Protein AF-A0A945HL38-F1 (afdb_monomer_lite)

Structure (mmCIF, N/CA/C/O backbone):
data_AF-A0A945HL38-F1
#
_entry.id   AF-A0A945HL38-F1
#
loop_
_atom_site.group_PDB
_atom_site.id
_atom_site.type_symbol
_atom_site.label_atom_id
_atom_site.label_alt_id
_atom_site.label_comp_id
_atom_site.label_asym_id
_atom_site.label_entity_id
_atom_site.label_seq_id
_atom_site.pdbx_PDB_ins_code
_atom_site.Cartn_x
_atom_site.Cartn_y
_atom_site.Cartn_z
_atom_site.occupancy
_atom_site.B_iso_or_equiv
_atom_site.auth_seq_id
_atom_site.auth_comp_id
_atom_site.auth_asym_id
_atom_site.auth_atom_id
_atom_site.pdbx_PDB_model_num
ATOM 1 N N . PHE A 1 1 ? -6.657 -10.736 -9.317 1.00 56.88 1 PHE A N 1
ATOM 2 C CA . PHE A 1 1 ? -6.762 -11.788 -10.351 1.00 56.88 1 PHE A CA 1
ATOM 3 C C . PHE A 1 1 ? -6.982 -11.184 -11.732 1.00 56.88 1 PHE A C 1
ATOM 5 O O . PHE A 1 1 ? -6.111 -11.350 -12.571 1.00 56.88 1 PHE A O 1
ATOM 12 N N . SER A 1 2 ? -8.044 -10.396 -11.950 1.00 66.25 2 SER A N 1
ATOM 13 C CA . SER A 1 2 ? -8.332 -9.784 -13.260 1.00 66.25 2 SER A CA 1
ATOM 14 C C . SER A 1 2 ? -7.156 -8.988 -13.849 1.00 66.25 2 SER A C 1
ATOM 16 O O . SER A 1 2 ? -6.806 -9.201 -14.999 1.00 66.25 2 SER A O 1
ATOM 18 N N . LEU A 1 3 ? -6.466 -8.165 -13.050 1.00 63.69 3 LEU A N 1
ATOM 19 C CA . LEU A 1 3 ? -5.287 -7.395 -13.492 1.00 63.69 3 LEU A CA 1
ATOM 20 C C . LEU A 1 3 ? -4.030 -8.240 -13.753 1.00 63.69 3 LEU A C 1
ATOM 22 O O . LEU A 1 3 ? -3.179 -7.848 -14.536 1.00 63.69 3 LEU A O 1
ATOM 26 N N . SER A 1 4 ? -3.891 -9.397 -13.106 1.00 63.00 4 SER A N 1
ATOM 27 C CA . SER A 1 4 ? -2.731 -10.274 -13.324 1.00 63.00 4 SER A CA 1
ATOM 28 C C . SER A 1 4 ? -2.881 -11.060 -14.633 1.00 63.00 4 SER A C 1
ATOM 30 O O . SER A 1 4 ? -1.897 -11.285 -15.322 1.00 63.00 4 SER A O 1
ATOM 32 N N . VAL A 1 5 ? -4.122 -11.395 -15.013 1.00 67.25 5 VAL A N 1
ATOM 33 C CA . VAL A 1 5 ? -4.431 -12.161 -16.232 1.00 67.25 5 VAL A CA 1
ATOM 34 C C . VAL A 1 5 ? -4.632 -11.258 -17.454 1.00 67.25 5 VAL A C 1
ATOM 36 O O . VAL A 1 5 ? -4.081 -11.532 -18.510 1.00 67.25 5 VAL A O 1
ATOM 39 N N . PHE A 1 6 ? -5.393 -10.167 -17.326 1.00 74.81 6 PHE A N 1
ATOM 40 C CA . PHE A 1 6 ? -5.694 -9.267 -18.451 1.00 74.81 6 PHE A CA 1
ATOM 41 C C . PHE A 1 6 ? -4.733 -8.082 -18.567 1.00 74.81 6 PHE A C 1
ATOM 43 O O . PHE A 1 6 ? -4.737 -7.381 -19.575 1.00 74.81 6 PHE A O 1
ATOM 50 N N . GLY A 1 7 ? -3.923 -7.834 -17.538 1.00 72.31 7 GLY A N 1
ATOM 51 C CA . GLY A 1 7 ? -3.062 -6.659 -17.479 1.00 72.31 7 GLY A CA 1
ATOM 52 C C . GLY A 1 7 ? -1.936 -6.667 -18.503 1.00 72.31 7 GLY A C 1
ATOM 53 O O . GLY A 1 7 ? -1.720 -5.655 -19.156 1.00 72.31 7 GLY A O 1
ATOM 54 N N . LEU A 1 8 ? -1.275 -7.814 -18.688 1.00 74.25 8 LEU A N 1
ATOM 55 C CA . LEU A 1 8 ? -0.216 -7.973 -19.692 1.00 74.25 8 LEU A CA 1
ATOM 56 C C . LEU A 1 8 ? -0.769 -7.832 -21.116 1.00 74.25 8 LEU A C 1
ATOM 58 O O . LEU A 1 8 ? -0.192 -7.119 -21.924 1.00 74.25 8 LEU A O 1
ATOM 62 N N . TRP A 1 9 ? -1.941 -8.413 -21.388 1.00 75.50 9 TRP A N 1
ATOM 63 C CA . TRP A 1 9 ? -2.629 -8.255 -22.673 1.00 75.50 9 TRP A CA 1
ATOM 64 C C . TRP A 1 9 ? -2.984 -6.788 -22.968 1.00 75.50 9 TRP A C 1
ATOM 66 O O . TRP A 1 9 ? -2.739 -6.288 -24.063 1.00 75.50 9 TRP A O 1
ATOM 76 N N . PHE A 1 10 ? -3.517 -6.065 -21.977 1.00 77.75 10 PHE A N 1
ATOM 77 C CA . PHE A 1 10 ? -3.795 -4.635 -22.125 1.00 77.75 10 PHE A CA 1
ATOM 78 C C . PHE A 1 10 ? -2.507 -3.820 -22.312 1.00 77.75 10 PHE A C 1
ATOM 80 O O . PHE A 1 10 ? -2.484 -2.885 -23.108 1.00 77.75 10 PHE A O 1
ATOM 87 N N . TYR A 1 11 ? -1.430 -4.187 -21.614 1.00 73.12 11 TYR A N 1
ATOM 88 C CA . TYR A 1 11 ? -0.121 -3.555 -21.748 1.00 73.12 11 TYR A CA 1
ATOM 89 C C . TYR A 1 11 ? 0.468 -3.729 -23.155 1.00 73.12 11 TYR A C 1
ATOM 91 O O . TYR A 1 11 ? 0.970 -2.762 -23.723 1.00 73.12 11 TYR A O 1
ATOM 99 N N . GLU A 1 12 ? 0.365 -4.911 -23.763 1.00 75.62 12 GLU A N 1
ATOM 100 C CA . GLU A 1 12 ? 0.824 -5.139 -25.142 1.00 75.62 12 GLU A CA 1
ATOM 101 C C . GLU A 1 12 ? 0.085 -4.239 -26.139 1.00 75.62 12 GLU A C 1
ATOM 103 O O . GLU A 1 12 ? 0.714 -3.595 -26.976 1.00 75.62 12 GLU A O 1
ATOM 108 N N . ILE A 1 13 ? -1.236 -4.115 -25.992 1.00 80.06 13 ILE A N 1
ATOM 109 C CA . ILE A 1 13 ? -2.073 -3.258 -26.847 1.00 80.06 13 ILE A CA 1
ATOM 110 C C . ILE A 1 13 ? -1.765 -1.776 -26.643 1.00 80.06 13 ILE A C 1
ATOM 112 O O . ILE A 1 13 ? -1.755 -1.001 -27.596 1.00 80.06 13 ILE A O 1
ATOM 116 N N . TRP A 1 14 ? -1.539 -1.368 -25.398 1.00 73.94 14 TRP A N 1
ATOM 117 C CA . TRP A 1 14 ? -1.336 0.033 -25.054 1.00 73.94 14 TRP A CA 1
ATOM 118 C C . TRP A 1 14 ? 0.080 0.525 -25.379 1.00 73.94 14 TRP A C 1
ATOM 120 O O . TRP A 1 14 ? 0.256 1.671 -25.786 1.00 73.94 14 TRP A O 1
ATOM 130 N N . THR A 1 15 ? 1.085 -0.340 -25.233 1.00 73.62 15 THR A N 1
ATOM 131 C CA . THR A 1 15 ? 2.506 0.045 -25.306 1.00 73.62 15 THR A CA 1
ATOM 132 C C . THR A 1 15 ? 3.250 -0.542 -26.501 1.00 73.62 15 THR A C 1
ATOM 134 O O . THR A 1 15 ? 4.446 -0.285 -26.634 1.00 73.62 15 THR A O 1
ATOM 137 N N . ASN A 1 16 ? 2.585 -1.328 -27.362 1.00 71.81 16 ASN A N 1
ATOM 138 C CA . ASN A 1 16 ? 3.211 -2.067 -28.472 1.00 71.81 16 ASN A CA 1
ATOM 139 C C . ASN A 1 16 ? 4.480 -2.828 -28.041 1.00 71.81 16 ASN A C 1
ATOM 141 O O . ASN A 1 16 ? 5.454 -2.903 -28.787 1.00 71.81 16 ASN A O 1
ATOM 145 N N . SER A 1 17 ? 4.500 -3.333 -26.803 1.00 67.50 17 SER A N 1
ATOM 146 C CA . SER A 1 17 ? 5.644 -4.046 -26.217 1.00 67.50 17 SER A CA 1
ATOM 147 C C . SER A 1 17 ? 6.979 -3.286 -26.272 1.00 67.50 17 SER A C 1
ATOM 149 O O . SER A 1 17 ? 8.041 -3.900 -26.316 1.00 67.50 17 SER A O 1
ATOM 151 N N . ALA A 1 18 ? 6.952 -1.947 -26.235 1.00 66.19 18 ALA A N 1
ATOM 152 C CA . ALA A 1 18 ? 8.161 -1.121 -26.295 1.00 66.19 18 ALA A CA 1
ATOM 153 C C . ALA A 1 18 ? 9.135 -1.350 -25.118 1.00 66.19 18 ALA A C 1
ATOM 155 O O . ALA A 1 18 ? 10.313 -1.011 -25.219 1.00 66.19 18 ALA A O 1
ATOM 156 N N . ILE A 1 19 ? 8.657 -1.911 -24.002 1.00 65.88 19 ILE A N 1
ATOM 157 C CA . ILE A 1 19 ? 9.467 -2.314 -22.849 1.00 65.88 19 ILE A CA 1
ATOM 158 C C . ILE A 1 19 ? 9.041 -3.733 -22.463 1.00 65.88 19 ILE A C 1
ATOM 160 O O . ILE A 1 19 ? 7.876 -3.970 -22.143 1.00 65.88 19 ILE A O 1
ATOM 164 N N . GLU A 1 20 ? 9.978 -4.681 -22.467 1.00 67.88 20 GLU A N 1
ATOM 165 C CA . GLU A 1 20 ? 9.738 -6.025 -21.935 1.00 67.88 20 GLU A CA 1
ATOM 166 C C . GLU A 1 20 ? 9.604 -5.942 -20.411 1.00 67.88 20 GLU A C 1
ATOM 168 O O . GLU A 1 20 ? 10.592 -5.939 -19.676 1.00 67.88 20 GLU A O 1
ATOM 173 N N . VAL A 1 21 ? 8.370 -5.815 -19.917 1.00 69.56 21 VAL A N 1
ATOM 174 C CA . VAL A 1 21 ? 8.097 -5.772 -18.478 1.00 69.56 21 VAL A CA 1
ATOM 175 C C . VAL A 1 21 ? 8.134 -7.199 -17.930 1.00 69.56 21 VAL A C 1
ATOM 177 O O . VAL A 1 21 ? 7.276 -8.013 -18.284 1.00 69.56 21 VAL A O 1
ATOM 180 N N . PRO A 1 22 ? 9.072 -7.530 -17.024 1.00 78.06 22 PRO A N 1
ATOM 181 C CA . PRO A 1 22 ? 9.116 -8.855 -16.430 1.00 78.06 22 PRO A CA 1
ATOM 182 C C . PRO A 1 22 ? 7.828 -9.129 -15.647 1.00 78.06 22 PRO A C 1
ATOM 184 O O . PRO A 1 22 ? 7.386 -8.303 -14.845 1.00 78.06 22 PRO A O 1
ATOM 187 N N . ALA A 1 23 ? 7.259 -10.328 -15.792 1.00 78.56 23 ALA A N 1
ATOM 188 C CA . ALA A 1 23 ? 6.047 -10.723 -15.063 1.00 78.56 23 ALA A CA 1
ATOM 189 C C . ALA A 1 23 ? 6.195 -10.598 -13.528 1.00 78.56 23 ALA A C 1
ATOM 191 O O . ALA A 1 23 ? 5.219 -10.364 -12.813 1.00 78.56 23 ALA A O 1
ATOM 192 N N . ILE A 1 24 ? 7.426 -10.709 -13.015 1.00 82.50 24 ILE A N 1
ATOM 193 C CA . ILE A 1 24 ? 7.755 -10.495 -11.601 1.00 82.50 24 ILE A CA 1
ATOM 194 C C . ILE A 1 24 ? 7.458 -9.049 -11.177 1.00 82.50 24 ILE A C 1
ATOM 196 O O . ILE A 1 24 ? 6.743 -8.841 -10.197 1.00 82.50 24 ILE A O 1
ATOM 200 N N . MET A 1 25 ? 7.946 -8.059 -11.928 1.00 84.00 25 MET A N 1
ATOM 201 C CA . MET A 1 25 ? 7.691 -6.636 -11.679 1.00 84.00 25 MET A CA 1
ATOM 202 C C . MET A 1 25 ? 6.193 -6.318 -11.711 1.00 84.00 25 MET A C 1
ATOM 204 O O . MET A 1 25 ? 5.694 -5.613 -10.835 1.00 84.00 25 MET A O 1
ATOM 208 N N . TRP A 1 26 ? 5.457 -6.903 -12.660 1.00 82.81 26 TRP A N 1
ATOM 209 C CA . TRP A 1 26 ? 4.005 -6.739 -12.759 1.00 82.81 26 TRP A CA 1
ATOM 210 C C . TRP A 1 26 ? 3.274 -7.198 -11.490 1.00 82.81 26 TRP A C 1
ATOM 212 O O . TRP A 1 26 ? 2.447 -6.475 -10.930 1.00 82.81 26 TRP A O 1
ATOM 222 N N . ASN A 1 27 ? 3.614 -8.386 -10.985 1.00 84.06 27 ASN A N 1
ATOM 223 C CA . ASN A 1 27 ? 3.003 -8.918 -9.769 1.00 84.06 27 ASN A CA 1
ATOM 224 C C . ASN A 1 27 ? 3.361 -8.088 -8.529 1.00 84.06 27 ASN A C 1
ATOM 226 O O . ASN A 1 27 ? 2.501 -7.872 -7.675 1.00 84.06 27 ASN A O 1
ATOM 230 N N . ILE A 1 28 ? 4.594 -7.579 -8.450 1.00 87.50 28 ILE A N 1
ATOM 231 C CA . ILE A 1 28 ? 5.027 -6.676 -7.374 1.00 87.50 28 ILE A CA 1
ATOM 232 C C . ILE A 1 28 ? 4.166 -5.410 -7.363 1.00 87.50 28 ILE A C 1
ATOM 234 O O . ILE A 1 28 ? 3.659 -5.038 -6.307 1.00 87.50 28 ILE A O 1
ATOM 238 N N . PHE A 1 29 ? 3.912 -4.792 -8.518 1.00 85.69 29 PHE A N 1
ATOM 239 C CA . PHE A 1 29 ? 3.040 -3.616 -8.578 1.00 85.69 29 PHE A CA 1
ATOM 240 C C . PHE A 1 29 ? 1.601 -3.917 -8.181 1.00 85.69 29 PHE A C 1
ATOM 242 O O . PHE A 1 29 ? 1.004 -3.145 -7.434 1.00 85.69 29 PHE A O 1
ATOM 249 N N . ILE A 1 30 ? 1.046 -5.055 -8.606 1.00 87.31 30 ILE A N 1
ATOM 250 C CA . ILE A 1 30 ? -0.299 -5.459 -8.171 1.00 87.31 30 ILE A CA 1
ATOM 251 C C . ILE A 1 30 ? -0.373 -5.561 -6.643 1.00 87.31 30 ILE A C 1
ATOM 253 O O . ILE A 1 30 ? -1.357 -5.127 -6.045 1.00 87.31 30 ILE A O 1
ATOM 257 N N . VAL A 1 31 ? 0.655 -6.118 -6.002 1.00 88.19 31 VAL A N 1
ATOM 258 C CA . VAL A 1 31 ? 0.709 -6.207 -4.538 1.00 88.19 31 VAL A CA 1
ATOM 259 C C . VAL A 1 31 ? 0.895 -4.824 -3.905 1.00 88.19 31 VAL A C 1
ATOM 261 O O . VAL A 1 31 ? 0.223 -4.519 -2.922 1.00 88.19 31 VAL A O 1
ATOM 264 N N . SER A 1 32 ? 1.740 -3.965 -4.478 1.00 89.00 32 SER A N 1
ATOM 265 C CA . SER A 1 32 ? 1.932 -2.577 -4.027 1.00 89.00 32 SER A CA 1
ATOM 266 C C . SER A 1 32 ? 0.615 -1.794 -4.035 1.00 89.00 32 SER A C 1
ATOM 268 O O . SER A 1 32 ? 0.314 -1.127 -3.050 1.00 89.00 32 SER A O 1
ATOM 270 N N . ILE A 1 33 ? -0.252 -1.979 -5.039 1.00 89.88 33 ILE A N 1
ATOM 271 C CA . ILE A 1 33 ? -1.587 -1.349 -5.082 1.00 89.88 33 ILE A CA 1
ATOM 272 C C . ILE A 1 33 ? -2.438 -1.710 -3.850 1.00 89.88 33 ILE A C 1
ATOM 274 O O . ILE A 1 33 ? -3.163 -0.858 -3.331 1.00 89.88 33 ILE A O 1
ATOM 278 N N . LEU A 1 34 ? -2.345 -2.946 -3.344 1.00 88.94 34 LEU A N 1
ATOM 279 C CA . LEU A 1 34 ? -3.076 -3.360 -2.139 1.00 88.94 34 LEU A CA 1
ATOM 280 C C . LEU A 1 34 ? -2.594 -2.590 -0.905 1.00 88.94 34 LEU A C 1
ATOM 282 O O . LEU A 1 34 ? -3.409 -2.053 -0.154 1.00 88.94 34 LEU A O 1
ATOM 286 N N . PHE A 1 35 ? -1.277 -2.512 -0.710 1.00 89.44 35 PHE A N 1
ATOM 287 C CA . PHE A 1 35 ? -0.677 -1.762 0.396 1.00 89.44 35 PHE A CA 1
ATOM 288 C C . PHE A 1 35 ? -0.896 -0.256 0.264 1.00 89.44 35 PHE A C 1
ATOM 290 O O . PHE A 1 35 ? -1.147 0.414 1.266 1.00 89.44 35 PHE A O 1
ATOM 297 N N . ASN A 1 3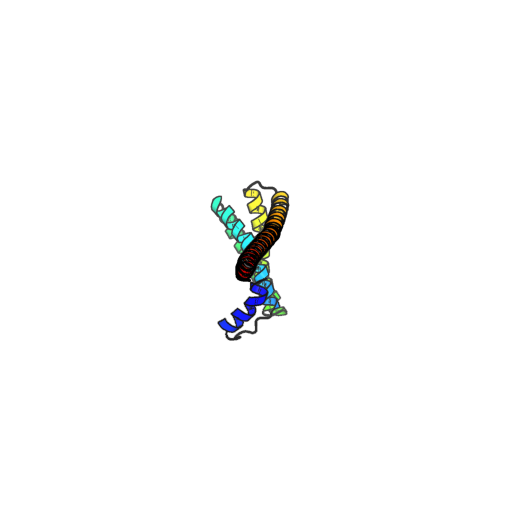6 ? -0.901 0.256 -0.965 1.00 90.94 36 ASN A N 1
ATOM 298 C CA . ASN A 1 36 ? -1.236 1.639 -1.258 1.00 90.94 36 ASN A CA 1
ATOM 299 C C . ASN A 1 36 ? -2.645 1.978 -0.763 1.00 90.94 36 ASN A C 1
ATOM 301 O O . ASN A 1 36 ? -2.834 2.906 0.020 1.00 90.94 36 ASN A O 1
ATOM 305 N N . SER A 1 37 ? -3.633 1.142 -1.093 1.00 90.44 37 SER A N 1
ATOM 306 C CA . SER A 1 37 ? -4.999 1.321 -0.590 1.00 90.44 37 SER A CA 1
ATOM 307 C C . SER A 1 37 ? -5.083 1.313 0.944 1.00 90.44 37 SER A C 1
ATOM 309 O O . SER A 1 37 ? -5.905 2.041 1.504 1.00 90.44 37 SER A O 1
ATOM 311 N N . LEU A 1 38 ? -4.266 0.504 1.628 1.00 87.88 38 LEU A N 1
ATOM 312 C CA . LEU A 1 38 ? -4.241 0.410 3.093 1.00 87.88 38 LEU A CA 1
ATOM 313 C C . LEU A 1 38 ? -3.726 1.700 3.747 1.00 87.88 38 LEU A C 1
ATOM 315 O O . LEU A 1 38 ? -4.360 2.227 4.671 1.00 87.88 38 LEU A O 1
ATOM 319 N N . TRP A 1 39 ? -2.588 2.225 3.285 1.00 88.12 39 TRP A N 1
ATOM 320 C CA . TRP A 1 39 ? -2.032 3.445 3.873 1.00 88.12 39 TRP A CA 1
ATOM 321 C C . TRP A 1 39 ? -2.814 4.690 3.450 1.00 88.12 39 TRP A C 1
ATOM 323 O O . TRP A 1 39 ? -3.024 5.575 4.278 1.00 88.12 39 TRP A O 1
ATOM 333 N N . TRP A 1 40 ? -3.347 4.728 2.227 1.00 87.69 40 TRP A N 1
ATOM 334 C CA . TRP A 1 40 ? -4.164 5.844 1.745 1.00 87.69 40 TRP A CA 1
ATOM 335 C C . TRP A 1 40 ? -5.490 5.973 2.509 1.00 87.69 40 TRP A C 1
ATOM 337 O O . TRP A 1 40 ? -5.898 7.074 2.880 1.00 87.69 40 TRP A O 1
ATOM 347 N N . ALA A 1 41 ? -6.133 4.848 2.848 1.00 87.62 41 ALA A N 1
ATOM 348 C CA . ALA A 1 41 ? -7.301 4.846 3.733 1.00 87.62 41 ALA A CA 1
ATOM 349 C C . ALA A 1 41 ? -6.972 5.423 5.118 1.00 87.62 41 ALA A C 1
ATOM 351 O O . ALA A 1 41 ? -7.779 6.139 5.710 1.00 87.62 41 ALA A O 1
ATOM 352 N N . SER A 1 42 ? -5.765 5.154 5.621 1.00 86.06 42 SER A N 1
ATOM 353 C CA . SER A 1 42 ? -5.300 5.730 6.881 1.00 86.06 42 SER A CA 1
ATOM 354 C C . SER A 1 42 ? -5.149 7.248 6.766 1.00 86.06 42 SER A C 1
ATOM 356 O O . SER A 1 42 ? -5.595 7.952 7.666 1.00 86.06 42 SER A O 1
ATOM 358 N N . THR A 1 43 ? -4.611 7.770 5.656 1.00 85.38 43 THR A N 1
ATOM 359 C CA . THR A 1 43 ? -4.479 9.219 5.400 1.00 85.38 43 THR A CA 1
ATOM 360 C C . THR A 1 43 ? -5.805 9.960 5.551 1.00 85.38 43 THR A C 1
ATOM 362 O O . THR A 1 43 ? -5.845 10.991 6.218 1.00 85.38 43 THR A O 1
ATOM 365 N N . MET A 1 44 ? -6.904 9.401 5.040 1.00 85.62 44 MET A N 1
ATOM 366 C CA . MET A 1 44 ? -8.240 9.992 5.202 1.00 85.62 44 MET A CA 1
ATOM 367 C C . MET A 1 44 ? -8.654 10.139 6.673 1.00 85.62 44 MET A C 1
ATOM 369 O O . MET A 1 44 ? -9.257 11.142 7.051 1.00 85.62 44 MET A O 1
ATOM 373 N N . VAL A 1 45 ? -8.268 9.189 7.531 1.00 84.69 45 VAL A N 1
ATOM 374 C CA . VAL A 1 45 ? -8.505 9.261 8.984 1.00 84.69 45 VAL A CA 1
ATOM 375 C C . VAL A 1 45 ? -7.684 10.383 9.630 1.00 84.69 45 VAL A C 1
ATOM 377 O O . VAL A 1 45 ? -8.188 11.077 10.510 1.00 84.69 45 VAL A O 1
ATOM 380 N N . TYR A 1 46 ? -6.437 10.595 9.200 1.00 81.56 46 TYR A N 1
ATOM 381 C CA . TYR A 1 46 ? -5.605 11.698 9.706 1.00 81.56 46 TYR A CA 1
ATOM 382 C C . TYR A 1 46 ? -6.125 13.066 9.286 1.00 81.56 46 TYR A C 1
ATOM 384 O O . TYR A 1 46 ? -6.128 13.987 10.104 1.00 81.56 46 TYR A O 1
ATOM 392 N N . SER A 1 47 ? -6.566 13.187 8.033 1.00 81.94 47 SER A N 1
ATOM 393 C CA . SER A 1 47 ? -7.178 14.407 7.507 1.00 81.94 47 SER A CA 1
ATOM 394 C C . SER A 1 47 ? -8.469 14.748 8.248 1.00 81.94 47 SER A C 1
ATOM 396 O O . SER A 1 47 ? -8.684 15.907 8.571 1.00 81.94 47 SER A O 1
ATOM 398 N N . ALA A 1 48 ? -9.286 13.750 8.602 1.00 83.44 48 ALA A N 1
ATOM 399 C CA . ALA A 1 48 ? -10.509 13.963 9.379 1.00 83.44 48 ALA A CA 1
ATOM 400 C C . ALA A 1 48 ? -10.263 14.427 10.830 1.00 83.44 48 ALA A C 1
ATOM 402 O O . ALA A 1 48 ? -11.178 14.933 11.473 1.00 83.44 48 ALA A O 1
ATOM 403 N N . LEU A 1 49 ? -9.053 14.230 11.364 1.00 80.62 49 LEU A N 1
ATOM 404 C CA . LEU A 1 49 ? -8.689 14.551 12.750 1.00 80.62 49 LEU A CA 1
ATOM 405 C C . LEU A 1 49 ? -7.709 15.734 12.854 1.00 80.62 49 LEU A C 1
ATOM 407 O O . LEU A 1 49 ? -7.097 15.913 13.908 1.00 80.62 49 LEU A O 1
ATOM 411 N N . ASP A 1 50 ? -7.542 16.509 11.773 1.00 75.44 50 ASP A N 1
ATOM 412 C CA . ASP A 1 50 ? -6.691 17.710 11.680 1.00 75.44 50 ASP A CA 1
ATOM 413 C C . ASP A 1 50 ? -5.231 17.506 12.135 1.00 75.44 50 ASP A C 1
ATOM 415 O O . ASP A 1 50 ? -4.566 18.408 12.649 1.00 75.44 50 ASP A O 1
ATOM 419 N N . LYS A 1 51 ? -4.674 16.303 11.926 1.00 74.00 51 LYS A N 1
ATOM 420 C CA . LYS A 1 51 ? -3.262 15.993 12.241 1.00 74.00 51 LYS A CA 1
ATOM 421 C C . LYS A 1 51 ? -2.461 15.527 11.018 1.00 74.00 51 LYS A C 1
ATOM 423 O O . LYS A 1 51 ? -1.922 14.417 11.035 1.00 74.00 51 LYS A O 1
ATOM 428 N N . PRO A 1 52 ? -2.299 16.368 9.977 1.00 76.88 52 PRO A N 1
ATOM 429 C CA . PRO A 1 52 ? -1.556 16.001 8.767 1.00 76.88 52 PRO A CA 1
ATOM 430 C C . PRO A 1 52 ? -0.035 15.895 8.984 1.00 76.88 52 PRO A C 1
ATOM 432 O O . PRO A 1 52 ? 0.660 15.256 8.198 1.00 76.88 52 PRO A O 1
ATOM 435 N N . TYR A 1 53 ? 0.507 16.479 10.058 1.00 80.69 53 TYR A N 1
ATOM 436 C CA . TYR A 1 53 ? 1.955 16.514 10.310 1.00 80.69 53 TYR A CA 1
ATOM 437 C C . TYR A 1 53 ? 2.595 15.128 10.448 1.00 80.69 53 TYR A C 1
ATOM 439 O O . TYR A 1 53 ? 3.688 14.894 9.932 1.00 80.69 53 TYR A O 1
ATOM 447 N N . PHE A 1 54 ? 1.917 14.191 11.118 1.00 80.69 54 PHE A N 1
ATOM 448 C CA . PHE A 1 54 ? 2.434 12.830 11.284 1.00 80.69 54 PHE A CA 1
ATOM 449 C C . PHE A 1 54 ? 2.503 12.090 9.940 1.00 80.69 54 PHE A C 1
ATOM 451 O O . PHE A 1 54 ? 3.463 11.364 9.671 1.00 80.69 54 PHE A O 1
ATOM 458 N N . PHE A 1 55 ? 1.523 12.345 9.068 1.00 82.94 55 PHE A N 1
ATOM 459 C CA . PHE A 1 55 ? 1.502 11.843 7.701 1.00 82.94 55 PHE A CA 1
ATOM 460 C C . PHE A 1 55 ? 2.702 12.333 6.895 1.00 82.94 55 PHE A C 1
ATOM 462 O O . PHE A 1 55 ? 3.498 11.511 6.437 1.00 82.94 55 PHE A O 1
ATOM 469 N N . ALA A 1 56 ? 2.901 13.649 6.826 1.00 86.75 56 ALA A N 1
ATOM 470 C CA . ALA A 1 56 ? 4.014 14.237 6.086 1.00 86.75 56 ALA A CA 1
ATOM 471 C C . ALA A 1 56 ? 5.379 13.717 6.573 1.00 86.75 56 ALA A C 1
ATOM 473 O O . ALA A 1 56 ? 6.206 13.300 5.764 1.00 86.75 56 ALA A O 1
ATOM 474 N N . MET A 1 57 ? 5.594 13.662 7.893 1.00 87.81 57 MET A N 1
ATOM 475 C CA . MET A 1 57 ? 6.868 13.216 8.467 1.00 87.81 57 MET A CA 1
ATOM 476 C C . MET A 1 57 ? 7.188 11.756 8.118 1.00 87.81 57 MET A C 1
ATOM 478 O O . MET A 1 57 ? 8.296 11.436 7.691 1.00 87.81 57 MET A O 1
ATOM 482 N N . SER A 1 58 ? 6.215 10.857 8.273 1.00 88.00 58 SER A N 1
ATOM 483 C CA . SER A 1 58 ? 6.415 9.447 7.922 1.00 88.00 58 SER A CA 1
ATOM 484 C C . SER A 1 58 ? 6.592 9.222 6.417 1.00 88.00 58 SER A C 1
ATOM 486 O O . SER A 1 58 ? 7.359 8.342 6.037 1.00 88.00 58 SER A O 1
ATOM 488 N N . GLY A 1 59 ? 5.939 10.029 5.569 1.00 89.19 59 GLY A N 1
ATOM 489 C CA . GLY A 1 59 ? 6.096 9.971 4.119 1.00 89.19 59 GLY A CA 1
ATOM 490 C C . GLY A 1 59 ? 7.515 10.344 3.707 1.00 89.19 59 GLY A C 1
ATOM 491 O O . GLY A 1 59 ? 8.129 9.632 2.918 1.00 89.19 59 GLY A O 1
ATOM 492 N N . ILE A 1 60 ? 8.079 11.391 4.318 1.00 91.88 60 ILE A N 1
ATOM 493 C CA . ILE A 1 60 ? 9.479 11.783 4.108 1.00 91.88 60 ILE A CA 1
ATOM 494 C C . ILE A 1 60 ? 10.417 10.654 4.548 1.00 91.88 60 ILE A C 1
ATOM 496 O O . ILE A 1 60 ? 11.229 10.197 3.746 1.00 91.88 60 ILE A O 1
ATOM 500 N N . LEU A 1 61 ? 10.271 10.145 5.777 1.00 91.12 61 LEU A N 1
ATOM 501 C CA . LEU A 1 61 ? 11.113 9.056 6.290 1.00 91.12 61 LEU A CA 1
ATOM 502 C C . LEU A 1 61 ? 11.060 7.812 5.395 1.00 91.12 61 LEU A C 1
ATOM 504 O O . LEU A 1 61 ? 12.096 7.254 5.041 1.00 91.12 61 LEU A O 1
ATOM 508 N N . ALA A 1 62 ? 9.862 7.399 4.992 1.00 91.00 62 ALA A N 1
ATOM 509 C CA . ALA A 1 62 ? 9.689 6.237 4.137 1.00 91.00 62 ALA A CA 1
ATOM 510 C C . ALA A 1 62 ? 10.194 6.468 2.708 1.00 91.00 62 ALA A C 1
ATOM 512 O O . ALA A 1 62 ? 10.753 5.548 2.117 1.00 91.00 62 ALA A O 1
ATOM 513 N N . SER A 1 63 ? 10.054 7.682 2.164 1.00 91.81 63 SER A N 1
ATOM 514 C CA . SER A 1 63 ? 10.588 8.023 0.841 1.00 91.81 63 SER A CA 1
ATOM 515 C C . SER A 1 63 ? 12.111 7.930 0.805 1.00 91.81 63 SER A C 1
ATOM 517 O O . SER A 1 63 ? 12.657 7.341 -0.120 1.00 91.81 63 SER A O 1
ATOM 519 N N . ILE A 1 64 ? 12.801 8.400 1.851 1.00 93.75 64 ILE A N 1
ATOM 520 C CA . ILE A 1 64 ? 14.261 8.296 1.956 1.00 93.75 64 ILE A CA 1
ATOM 521 C C . ILE A 1 64 ? 14.677 6.823 1.976 1.00 93.75 64 ILE A C 1
ATOM 523 O O . ILE A 1 64 ? 15.529 6.410 1.190 1.00 93.75 64 ILE A O 1
ATOM 527 N N . VAL A 1 65 ? 14.044 6.012 2.830 1.00 91.75 65 VAL A N 1
ATOM 528 C CA . VAL A 1 65 ? 14.343 4.574 2.926 1.00 91.75 65 VAL A CA 1
ATOM 529 C C . VAL A 1 65 ? 14.063 3.862 1.602 1.00 91.75 65 VAL A C 1
ATOM 531 O O . VAL A 1 65 ? 14.880 3.060 1.156 1.00 91.75 65 VAL A O 1
ATOM 534 N N . SER A 1 66 ? 12.949 4.180 0.943 1.00 92.38 66 SER A N 1
ATOM 535 C CA . SER A 1 66 ? 12.570 3.563 -0.329 1.00 92.38 66 SER A CA 1
ATOM 536 C C . SER A 1 66 ? 13.496 3.956 -1.474 1.00 92.38 66 SER A C 1
ATOM 538 O O . SER A 1 66 ? 13.855 3.093 -2.270 1.00 92.38 66 SER A O 1
ATOM 540 N N . VAL A 1 67 ? 13.931 5.215 -1.561 1.00 92.88 67 VAL A N 1
ATOM 541 C CA . VAL A 1 67 ? 14.875 5.657 -2.599 1.00 92.88 67 VAL A CA 1
ATOM 542 C C . VAL A 1 67 ? 16.216 4.953 -2.422 1.00 92.88 67 VAL A C 1
ATOM 544 O O . VAL A 1 67 ? 16.760 4.423 -3.390 1.00 92.88 67 VAL A O 1
ATOM 547 N N . VAL A 1 68 ? 16.713 4.866 -1.186 1.00 92.75 68 VAL A N 1
ATOM 548 C CA . VAL A 1 68 ? 17.953 4.141 -0.875 1.00 92.75 68 VAL A CA 1
ATOM 549 C C . VAL A 1 68 ? 17.811 2.657 -1.216 1.00 92.75 68 VAL A C 1
ATOM 551 O O . VAL A 1 68 ? 18.667 2.100 -1.903 1.00 92.75 68 VAL A O 1
ATOM 554 N N . ALA A 1 69 ? 16.713 2.019 -0.807 1.00 89.69 69 ALA A N 1
ATOM 555 C CA . ALA A 1 69 ? 16.447 0.621 -1.132 1.00 89.69 69 ALA A CA 1
ATOM 556 C C . ALA A 1 69 ? 16.353 0.401 -2.650 1.00 89.69 69 ALA A C 1
ATOM 558 O O . ALA A 1 69 ? 16.993 -0.501 -3.178 1.00 89.69 69 ALA A O 1
ATOM 559 N N . SER A 1 70 ? 15.620 1.253 -3.368 1.00 91.81 70 SER A N 1
ATOM 560 C CA . SER A 1 70 ? 15.462 1.174 -4.825 1.00 91.81 70 SER A CA 1
ATOM 561 C C . SER A 1 70 ? 16.791 1.341 -5.554 1.00 91.81 70 SER A C 1
ATOM 563 O O . SER A 1 70 ? 17.024 0.657 -6.546 1.00 91.81 70 SER A O 1
ATOM 565 N N . TYR A 1 71 ? 17.679 2.201 -5.050 1.00 91.31 71 TYR A N 1
ATOM 566 C CA . TYR A 1 71 ? 19.009 2.400 -5.617 1.00 91.31 71 TYR A CA 1
ATOM 567 C C . TYR A 1 71 ? 19.886 1.149 -5.472 1.00 91.31 71 TYR A C 1
ATOM 569 O O . TYR A 1 71 ? 20.402 0.638 -6.466 1.00 91.31 71 TYR A O 1
ATOM 577 N N . PHE A 1 72 ? 19.999 0.597 -4.259 1.00 91.38 72 PHE A N 1
ATOM 578 C CA . PHE A 1 72 ? 20.806 -0.606 -4.022 1.00 91.38 72 PHE A CA 1
ATOM 579 C C . PHE A 1 72 ? 20.228 -1.848 -4.709 1.00 91.38 72 PHE A C 1
ATOM 581 O O . PHE A 1 72 ? 20.960 -2.614 -5.335 1.00 91.38 72 PHE A O 1
ATOM 588 N N . LEU A 1 73 ? 18.910 -2.053 -4.626 1.00 86.56 73 LEU A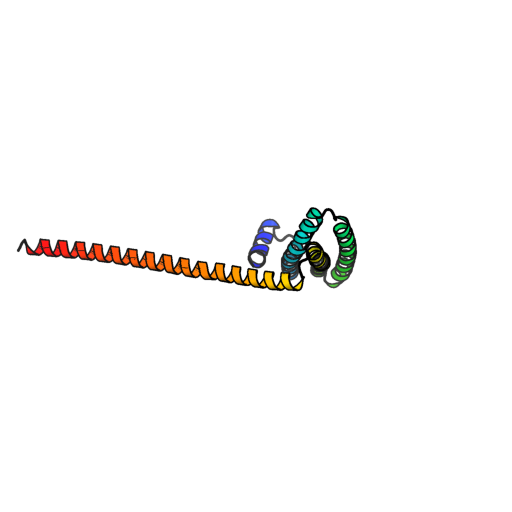 N 1
ATOM 589 C CA . LEU A 1 73 ? 18.260 -3.203 -5.253 1.00 86.56 73 LEU A CA 1
ATOM 590 C C . LEU A 1 73 ? 18.240 -3.070 -6.777 1.00 86.56 73 LEU A C 1
ATOM 592 O O . LEU A 1 73 ? 18.382 -4.078 -7.468 1.00 86.56 73 LEU A O 1
ATOM 596 N N . GLY A 1 74 ? 18.096 -1.854 -7.304 1.00 88.12 74 GLY A N 1
ATOM 597 C CA . GLY A 1 74 ? 18.164 -1.575 -8.736 1.00 88.12 74 GLY A CA 1
ATOM 598 C C . GLY A 1 74 ? 19.528 -1.912 -9.335 1.00 88.12 74 GLY A C 1
ATOM 599 O O . GLY A 1 74 ? 19.587 -2.438 -10.443 1.00 88.12 74 GLY A O 1
ATOM 600 N N . GLN A 1 75 ? 20.615 -1.704 -8.584 1.00 86.12 75 GLN A N 1
ATOM 601 C CA . GLN A 1 75 ? 21.958 -2.089 -9.024 1.00 86.12 75 GLN A CA 1
ATOM 602 C C . GLN A 1 75 ? 22.135 -3.611 -9.159 1.00 86.12 75 GLN A C 1
ATOM 604 O O . GLN A 1 75 ? 22.786 -4.061 -10.098 1.00 86.12 75 GLN A O 1
ATOM 609 N N . SER A 1 76 ? 21.547 -4.404 -8.256 1.00 85.25 76 SER A N 1
ATOM 610 C CA . SER A 1 76 ? 21.703 -5.870 -8.260 1.00 85.25 76 SER A CA 1
ATOM 611 C C . SER A 1 76 ? 20.681 -6.607 -9.129 1.00 85.25 76 SER A C 1
ATOM 613 O O . SER A 1 76 ? 21.010 -7.612 -9.751 1.00 85.25 76 SER A O 1
ATOM 615 N N . LEU A 1 77 ? 19.423 -6.156 -9.140 1.00 83.12 77 LEU A N 1
ATOM 616 C CA . LEU A 1 77 ? 18.280 -6.878 -9.724 1.00 83.12 77 LEU A CA 1
ATOM 617 C C . LEU A 1 77 ? 17.640 -6.131 -10.907 1.00 83.12 77 LEU A C 1
ATOM 619 O O . LEU A 1 77 ? 16.587 -6.547 -11.403 1.00 83.12 77 LEU A O 1
ATOM 623 N N . GLY A 1 78 ? 18.235 -5.015 -11.340 1.00 85.19 78 GLY A N 1
ATOM 624 C CA . GLY A 1 78 ? 17.718 -4.184 -12.423 1.00 85.19 78 GLY A CA 1
ATOM 625 C C . GLY A 1 78 ? 16.299 -3.684 -12.140 1.00 85.19 78 GLY A C 1
ATOM 626 O O . GLY A 1 78 ? 15.972 -3.251 -11.033 1.00 85.19 78 GLY A O 1
ATOM 627 N N . LEU A 1 79 ? 15.426 -3.790 -13.142 1.00 83.44 79 LEU A N 1
ATOM 628 C CA . LEU A 1 79 ? 14.049 -3.286 -13.094 1.00 83.44 79 LEU A CA 1
ATOM 629 C C . LEU A 1 79 ? 13.204 -3.924 -11.972 1.00 83.44 79 LEU A C 1
ATOM 631 O O . LEU A 1 79 ? 12.412 -3.244 -11.318 1.00 83.44 79 LEU A O 1
ATOM 635 N N . ASN A 1 80 ? 13.424 -5.212 -11.685 1.00 86.50 80 ASN A N 1
ATOM 636 C CA . ASN A 1 80 ? 12.733 -5.917 -10.601 1.00 86.50 80 ASN A CA 1
ATOM 637 C C . ASN A 1 80 ? 13.136 -5.369 -9.226 1.00 86.50 80 ASN A C 1
ATOM 639 O O . ASN A 1 80 ? 12.297 -5.254 -8.335 1.00 86.50 80 ASN A O 1
ATOM 643 N N . GLY A 1 81 ? 14.409 -5.006 -9.055 1.00 84.56 81 GLY A N 1
ATOM 644 C CA . GLY A 1 81 ? 14.915 -4.430 -7.811 1.00 84.56 81 GLY A CA 1
ATOM 645 C C . GLY A 1 81 ? 14.287 -3.079 -7.492 1.00 84.56 81 GLY A C 1
ATOM 646 O O . GLY A 1 81 ? 13.874 -2.840 -6.357 1.00 84.56 81 GLY A O 1
ATOM 647 N N . VAL A 1 82 ? 14.129 -2.232 -8.511 1.00 88.19 82 VAL A N 1
ATOM 648 C CA . VAL A 1 82 ? 13.437 -0.940 -8.383 1.00 88.19 82 VAL A CA 1
ATOM 649 C C . VAL A 1 82 ? 11.968 -1.142 -8.005 1.00 88.19 82 VAL A C 1
ATOM 651 O O . VAL A 1 82 ? 11.455 -0.436 -7.140 1.00 88.19 82 VAL A O 1
ATOM 654 N N . ALA A 1 83 ? 11.297 -2.148 -8.575 1.00 88.88 83 ALA A N 1
ATOM 655 C CA . ALA A 1 83 ? 9.914 -2.467 -8.222 1.00 88.88 83 ALA A CA 1
ATOM 656 C C . ALA A 1 83 ? 9.768 -2.894 -6.750 1.00 88.88 83 ALA A C 1
ATOM 658 O O . ALA A 1 83 ? 8.849 -2.448 -6.063 1.00 88.88 83 ALA A O 1
ATOM 659 N N . ILE A 1 84 ? 10.694 -3.713 -6.238 1.00 89.38 84 ILE A N 1
ATOM 660 C CA . ILE A 1 84 ? 10.724 -4.107 -4.818 1.00 89.38 84 ILE A CA 1
ATOM 661 C C . ILE A 1 84 ? 10.985 -2.884 -3.929 1.00 89.38 84 ILE A C 1
ATOM 663 O O . ILE A 1 84 ? 10.332 -2.718 -2.898 1.00 89.38 84 ILE A O 1
ATOM 667 N N . GLY A 1 85 ? 11.904 -2.008 -4.339 1.00 89.12 85 GLY A N 1
ATOM 668 C CA . GLY A 1 85 ? 12.181 -0.755 -3.642 1.00 89.12 85 GLY A CA 1
ATOM 669 C C . GLY A 1 85 ? 10.958 0.170 -3.580 1.00 89.12 85 GLY A C 1
ATOM 670 O O . GLY A 1 85 ? 10.650 0.703 -2.512 1.00 89.12 85 GLY A O 1
ATOM 671 N N . SER A 1 86 ? 10.188 0.271 -4.666 1.00 89.75 86 SER A N 1
ATOM 672 C CA . SER A 1 86 ? 8.906 0.991 -4.687 1.00 89.75 86 SER A CA 1
ATOM 673 C C . SER A 1 86 ? 7.873 0.342 -3.765 1.00 89.75 86 SER A C 1
ATOM 675 O O . SER A 1 86 ? 7.246 1.035 -2.972 1.00 89.75 86 SER A O 1
ATOM 677 N N . LEU A 1 87 ? 7.726 -0.987 -3.799 1.00 91.94 87 LEU A N 1
ATOM 678 C CA . LEU A 1 87 ? 6.805 -1.705 -2.910 1.00 91.94 87 LEU A CA 1
ATOM 679 C C . LEU A 1 87 ? 7.169 -1.521 -1.430 1.00 91.94 87 LEU A C 1
ATOM 681 O O . LEU A 1 87 ? 6.283 -1.469 -0.577 1.00 91.94 87 LEU A O 1
ATOM 685 N N . SER A 1 88 ? 8.459 -1.393 -1.109 1.00 91.25 88 SER A N 1
ATOM 686 C CA . SER A 1 88 ? 8.897 -1.151 0.267 1.00 91.25 88 SER A CA 1
ATOM 687 C C . SER A 1 88 ? 8.350 0.160 0.840 1.00 91.25 88 SER A C 1
ATOM 689 O O . SER A 1 88 ? 8.030 0.199 2.026 1.00 91.25 88 SER A O 1
ATOM 691 N N . LEU A 1 89 ? 8.156 1.195 0.010 1.00 92.31 89 LEU A N 1
ATOM 692 C CA . LEU A 1 89 ? 7.531 2.454 0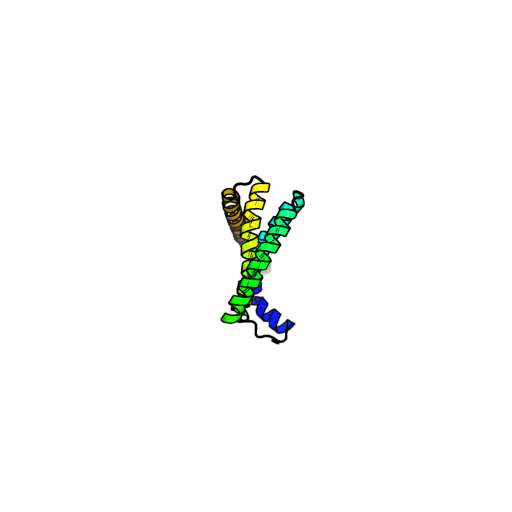.424 1.00 92.31 89 LEU A CA 1
ATOM 693 C C . LEU A 1 89 ? 6.111 2.204 0.922 1.00 92.31 89 LEU A C 1
ATOM 695 O O . LEU A 1 89 ? 5.784 2.549 2.057 1.00 92.31 89 LEU A O 1
ATOM 699 N N . ASP A 1 90 ? 5.291 1.556 0.093 1.00 91.88 90 ASP A N 1
ATOM 700 C CA . ASP A 1 90 ? 3.900 1.255 0.428 1.00 91.88 90 ASP A CA 1
ATOM 701 C C . ASP A 1 90 ? 3.805 0.372 1.668 1.00 91.88 90 ASP A C 1
ATOM 703 O O . ASP A 1 90 ? 2.925 0.563 2.510 1.00 91.88 90 ASP A O 1
ATOM 707 N N . LEU A 1 91 ? 4.740 -0.570 1.818 1.00 91.50 91 LEU A N 1
ATOM 708 C CA . LEU A 1 91 ? 4.808 -1.441 2.981 1.00 91.50 91 LEU A CA 1
ATOM 709 C C . LEU A 1 91 ? 5.121 -0.642 4.253 1.00 91.50 91 LEU A C 1
ATOM 711 O O . LEU A 1 91 ? 4.397 -0.756 5.241 1.00 91.50 91 LEU A O 1
ATOM 715 N N . ILE A 1 92 ? 6.163 0.195 4.229 1.00 90.94 92 ILE A N 1
ATOM 716 C CA . ILE A 1 92 ? 6.572 1.022 5.373 1.00 90.94 92 ILE A CA 1
ATOM 717 C C . ILE A 1 92 ? 5.443 1.974 5.762 1.00 90.94 92 ILE A C 1
ATOM 719 O O . ILE A 1 92 ? 5.079 2.025 6.939 1.00 90.94 92 ILE A O 1
ATOM 723 N N . LEU A 1 93 ? 4.851 2.686 4.795 1.00 89.50 93 LEU A N 1
ATOM 724 C CA . LEU A 1 93 ? 3.723 3.576 5.072 1.00 89.50 93 LEU A CA 1
ATOM 725 C C . LEU A 1 93 ? 2.549 2.793 5.640 1.00 89.50 93 LEU A C 1
ATOM 727 O O . LEU A 1 93 ? 2.006 3.203 6.660 1.00 89.50 93 LEU A O 1
ATOM 731 N N . SER A 1 94 ? 2.179 1.655 5.051 1.00 89.38 94 SER A N 1
ATOM 732 C CA . SER A 1 94 ? 1.075 0.833 5.552 1.00 89.38 94 SER A CA 1
ATOM 733 C C . SER A 1 94 ? 1.326 0.371 6.985 1.00 89.38 94 SER A C 1
ATOM 735 O O . SER A 1 94 ? 0.428 0.454 7.820 1.00 89.38 94 SER A O 1
ATOM 737 N N . PHE A 1 95 ? 2.539 -0.062 7.324 1.00 86.81 95 PHE A N 1
ATOM 738 C CA . PHE A 1 95 ? 2.857 -0.506 8.681 1.00 86.81 95 PHE A CA 1
ATOM 739 C C . PHE A 1 95 ? 2.992 0.634 9.697 1.00 86.81 95 PHE A C 1
ATOM 741 O O . PHE A 1 95 ? 2.695 0.409 10.868 1.00 86.81 95 PHE A O 1
ATOM 748 N N . LEU A 1 96 ? 3.396 1.845 9.300 1.00 85.81 96 LEU A N 1
ATOM 749 C CA . LEU A 1 96 ? 3.456 3.006 10.202 1.00 85.81 96 LEU A CA 1
ATOM 750 C C . LEU A 1 96 ? 2.087 3.672 10.379 1.00 85.81 96 LEU A C 1
ATOM 752 O O . LEU A 1 96 ? 1.660 3.943 11.505 1.00 85.81 96 LEU A O 1
ATOM 756 N N . MET A 1 97 ? 1.395 3.933 9.270 1.00 85.56 97 MET A N 1
ATOM 757 C CA . MET A 1 97 ? 0.145 4.690 9.233 1.00 85.56 97 MET A CA 1
ATOM 758 C C . MET A 1 97 ? -1.012 3.933 9.859 1.00 85.56 97 MET A C 1
ATOM 760 O O . MET A 1 97 ? -1.747 4.505 10.664 1.00 85.56 97 MET A O 1
ATOM 764 N N . LEU A 1 98 ? -1.168 2.655 9.515 1.00 83.56 98 LEU A N 1
ATOM 765 C CA . LEU A 1 98 ? -2.324 1.849 9.895 1.00 83.56 98 LEU A CA 1
ATOM 766 C C . LEU A 1 98 ? -2.484 1.670 11.418 1.00 83.56 98 LEU A C 1
ATOM 768 O O . LEU A 1 98 ? -3.572 1.937 11.939 1.00 83.56 98 LEU A O 1
ATOM 772 N N . PRO A 1 99 ? -1.453 1.269 12.194 1.00 78.88 99 PRO A N 1
ATOM 773 C CA . PRO A 1 99 ? -1.612 1.101 13.637 1.00 78.88 99 PRO A CA 1
ATOM 774 C C . PRO A 1 99 ? -1.833 2.424 14.365 1.00 78.88 99 PRO A C 1
ATOM 776 O O . PRO A 1 99 ? -2.475 2.433 15.418 1.00 78.88 99 PRO A O 1
ATOM 779 N N . TYR A 1 100 ? -1.281 3.520 13.846 1.00 77.88 100 TYR A N 1
ATOM 780 C CA . TYR A 1 100 ? -1.440 4.830 14.455 1.00 77.88 100 TYR A CA 1
ATOM 781 C C . TYR A 1 100 ? -2.825 5.409 14.122 1.00 77.88 100 TYR A C 1
ATOM 783 O O . TYR A 1 100 ? -3.501 5.864 15.041 1.00 77.88 100 TYR A O 1
ATOM 791 N N . ALA A 1 101 ? -3.347 5.221 12.905 1.00 80.25 101 ALA A N 1
ATOM 792 C CA . ALA A 1 101 ? -4.735 5.540 12.555 1.00 80.25 101 ALA A CA 1
ATOM 793 C C . ALA A 1 101 ? -5.734 4.780 13.447 1.00 80.25 101 ALA A C 1
ATOM 795 O O . ALA A 1 101 ? -6.654 5.377 14.004 1.00 80.25 101 ALA A O 1
ATOM 796 N N . CYS A 1 102 ? -5.495 3.486 13.698 1.00 77.62 102 CYS A N 1
ATOM 797 C CA . CYS A 1 102 ? -6.299 2.704 14.646 1.00 77.62 102 CYS A CA 1
ATOM 798 C C . CYS A 1 102 ? -6.242 3.269 16.075 1.00 77.62 102 CYS A C 1
ATOM 800 O O . CYS A 1 102 ? -7.256 3.295 16.774 1.00 77.62 102 CYS A O 1
ATOM 802 N N . LYS A 1 103 ? -5.064 3.743 16.510 1.00 79.19 103 LYS A N 1
ATOM 803 C CA . LYS A 1 103 ? -4.888 4.380 17.824 1.00 79.19 103 LYS A CA 1
ATOM 804 C C . LYS A 1 103 ? -5.675 5.689 17.920 1.00 79.19 103 LYS A C 1
ATOM 806 O O . LYS A 1 103 ? -6.285 5.922 18.961 1.00 79.19 103 LYS A O 1
ATOM 811 N N . LEU A 1 104 ? -5.703 6.509 16.863 1.00 75.00 104 LEU A N 1
ATOM 812 C CA . LEU A 1 104 ? -6.546 7.712 16.825 1.00 75.00 104 LEU A CA 1
ATOM 813 C C . LEU A 1 104 ? -8.036 7.370 16.908 1.00 75.00 104 LEU A C 1
ATOM 815 O O . LEU A 1 104 ? -8.768 8.028 17.640 1.00 75.00 104 LEU A O 1
ATOM 819 N N . LEU A 1 105 ? -8.464 6.304 16.230 1.00 78.44 105 LEU A N 1
ATOM 820 C CA . LEU A 1 105 ? -9.847 5.821 16.267 1.00 78.44 105 LEU A CA 1
ATOM 821 C C . LEU A 1 105 ? -10.221 5.117 17.583 1.00 78.44 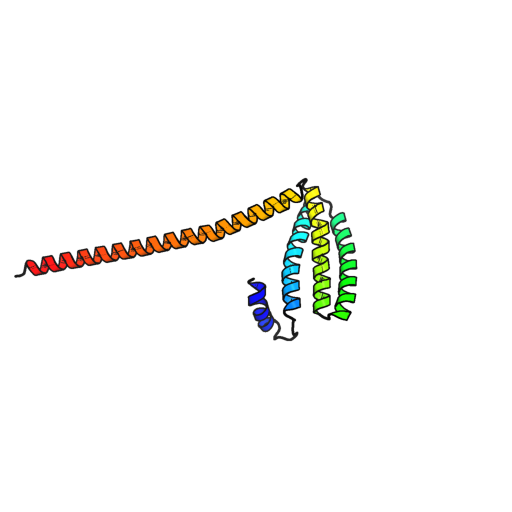105 LEU A C 1
ATOM 823 O O . LEU A 1 105 ? -11.366 4.709 17.749 1.00 78.44 105 LEU A O 1
ATOM 827 N N . LYS A 1 106 ? -9.279 4.962 18.528 1.00 77.38 106 LYS A N 1
ATOM 828 C CA . LYS A 1 106 ? -9.444 4.200 19.782 1.00 77.38 106 LYS A CA 1
ATOM 829 C C . LYS A 1 106 ? -9.880 2.740 19.567 1.00 77.38 106 LYS A C 1
ATOM 831 O O . LYS A 1 106 ? -10.411 2.114 20.482 1.00 77.38 106 LYS A O 1
ATOM 836 N N . ILE A 1 107 ? -9.619 2.172 18.390 1.00 74.31 107 ILE A N 1
ATOM 837 C CA . ILE A 1 107 ? -9.932 0.773 18.076 1.00 74.31 107 ILE A CA 1
ATOM 838 C C . ILE A 1 107 ? -8.700 -0.084 18.379 1.00 74.31 107 ILE A C 1
ATOM 840 O O . ILE A 1 107 ? -7.570 0.254 18.013 1.00 74.31 107 ILE A O 1
ATOM 844 N N . LYS A 1 108 ? -8.896 -1.227 19.044 1.00 76.00 108 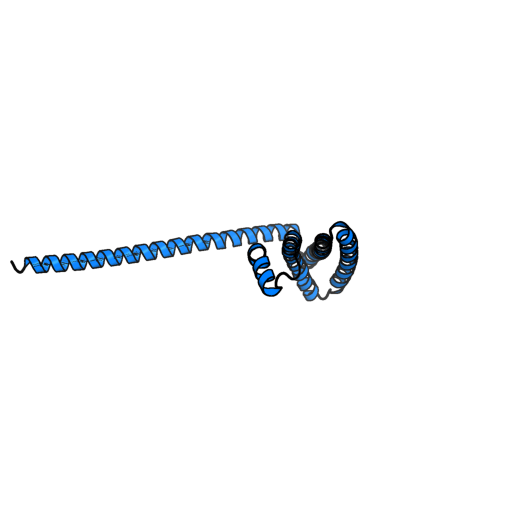LYS A N 1
ATOM 845 C CA . LYS A 1 108 ? -7.813 -2.196 19.256 1.00 76.00 108 LYS A CA 1
ATOM 846 C C . LYS A 1 108 ? -7.371 -2.773 17.907 1.00 76.00 108 LYS A C 1
ATOM 848 O O . LYS A 1 108 ? -8.184 -3.305 17.158 1.00 76.00 108 LYS A O 1
ATOM 853 N N . LYS A 1 109 ? -6.062 -2.740 17.629 1.00 69.12 109 LYS A N 1
ATOM 854 C CA . LYS A 1 109 ? -5.455 -3.271 16.387 1.00 69.12 109 LYS A CA 1
ATOM 855 C C . LYS A 1 109 ? -5.881 -4.720 16.099 1.00 69.12 109 LYS A C 1
ATOM 857 O O . LYS A 1 109 ? -6.186 -5.073 14.967 1.00 69.12 109 LYS A O 1
ATOM 862 N N . THR A 1 110 ? -5.939 -5.542 17.147 1.00 68.00 110 THR A N 1
ATOM 863 C CA . THR A 1 110 ? -6.346 -6.953 17.078 1.00 68.00 110 THR A CA 1
ATOM 864 C C . THR A 1 110 ? -7.826 -7.122 16.751 1.00 68.00 110 THR A C 1
ATOM 866 O O . THR A 1 110 ? -8.202 -8.051 16.040 1.00 68.00 110 THR A O 1
ATOM 869 N N . GLU A 1 111 ? -8.668 -6.206 17.224 1.00 72.62 111 GLU A N 1
ATOM 870 C CA . GLU A 1 111 ? -10.098 -6.210 16.942 1.00 72.62 111 GLU A CA 1
ATOM 871 C C . GLU A 1 111 ? -10.372 -5.823 15.488 1.00 72.62 111 GLU A C 1
ATOM 873 O O . GLU A 1 111 ? -11.229 -6.434 14.858 1.00 72.62 111 GLU A O 1
ATOM 878 N N . LEU A 1 112 ? -9.588 -4.895 14.927 1.00 72.31 112 LEU A N 1
ATOM 879 C CA . LEU A 1 112 ? -9.697 -4.493 13.524 1.00 72.31 112 LEU A CA 1
ATOM 880 C C . LEU A 1 112 ? -9.329 -5.636 12.568 1.00 72.31 112 LEU A C 1
ATOM 882 O O . LEU A 1 112 ? -10.062 -5.901 11.622 1.00 72.31 112 LEU A O 1
ATOM 886 N N . ILE A 1 113 ? -8.239 -6.360 12.845 1.00 74.81 113 ILE A N 1
ATOM 887 C CA . ILE A 1 113 ? -7.825 -7.514 12.029 1.00 74.81 113 ILE A CA 1
ATOM 888 C C . ILE A 1 113 ? -8.856 -8.642 12.148 1.00 74.81 113 ILE A C 1
ATOM 890 O O . ILE A 1 113 ? -9.265 -9.213 11.141 1.00 74.81 113 ILE A O 1
ATOM 894 N N . THR A 1 114 ? -9.323 -8.934 13.365 1.00 76.25 114 THR A N 1
ATOM 895 C CA . THR A 1 114 ? -10.275 -10.030 13.600 1.00 76.25 114 THR A CA 1
ATOM 896 C C . THR A 1 114 ? -11.647 -9.731 12.994 1.00 76.25 114 THR A C 1
ATOM 898 O O . THR A 1 114 ? -12.212 -10.594 12.322 1.00 76.25 114 THR A O 1
ATOM 901 N N . LYS A 1 115 ? -12.184 -8.515 13.182 1.00 79.44 115 LYS A N 1
ATOM 902 C CA . LYS A 1 115 ? -13.440 -8.086 12.541 1.00 79.44 115 LYS A CA 1
ATOM 903 C C . LYS A 1 115 ? -13.282 -7.980 11.032 1.00 79.44 115 LYS A C 1
ATOM 905 O O . LYS A 1 115 ? -14.115 -8.527 10.328 1.00 79.44 115 LYS A O 1
ATOM 910 N N . GLY A 1 116 ? -12.189 -7.399 10.537 1.00 76.56 116 GLY A N 1
ATOM 911 C CA . GLY A 1 116 ? -11.919 -7.290 9.103 1.00 76.56 116 GLY A CA 1
ATOM 912 C C . GLY A 1 116 ? -11.883 -8.651 8.404 1.00 76.56 116 GLY A C 1
ATOM 913 O O . GLY A 1 116 ? -12.558 -8.844 7.396 1.00 76.56 116 GLY A O 1
ATOM 914 N N . PHE A 1 117 ? -11.182 -9.638 8.974 1.00 80.44 117 PHE A N 1
ATOM 915 C CA . PHE A 1 117 ? -11.192 -11.008 8.445 1.00 80.44 117 PHE A CA 1
ATOM 916 C C . PHE A 1 117 ? -12.568 -11.670 8.546 1.00 80.44 117 PHE A C 1
ATOM 918 O O . PHE A 1 117 ? -12.977 -12.387 7.629 1.00 80.44 117 PHE A O 1
ATOM 925 N N . LYS A 1 118 ? -13.298 -11.444 9.644 1.00 82.69 118 LYS A N 1
ATOM 926 C CA . LYS A 1 118 ? -14.650 -11.982 9.829 1.00 82.69 118 LYS A CA 1
ATOM 927 C C . LYS A 1 118 ? -15.632 -11.398 8.811 1.00 82.69 118 LYS A C 1
ATOM 929 O O . LYS A 1 118 ? -16.389 -12.158 8.212 1.00 82.69 118 LYS A O 1
ATOM 934 N N . ASP A 1 119 ? -15.578 -10.096 8.563 1.00 81.81 119 ASP A N 1
ATOM 935 C CA . ASP A 1 119 ? -16.424 -9.401 7.593 1.00 81.81 119 ASP A CA 1
ATOM 936 C C . ASP A 1 119 ? -16.071 -9.807 6.164 1.00 81.81 119 ASP A C 1
ATOM 938 O O . ASP A 1 119 ? -16.965 -10.104 5.374 1.00 81.81 119 ASP A O 1
ATOM 942 N N . PHE A 1 120 ? -14.781 -9.959 5.850 1.00 82.62 120 PHE A N 1
ATOM 943 C CA . PHE A 1 120 ? -14.342 -10.489 4.560 1.00 82.62 120 PHE A CA 1
ATOM 944 C C . PHE A 1 120 ? -14.846 -11.919 4.323 1.00 82.62 120 PHE A C 1
ATOM 946 O O . PHE A 1 120 ? -15.364 -12.238 3.247 1.00 82.62 120 PHE A O 1
ATOM 953 N N . LYS A 1 121 ? -14.757 -12.784 5.344 1.00 80.50 121 LYS A N 1
ATOM 954 C CA . LYS A 1 121 ? -15.293 -14.150 5.287 1.00 80.50 121 LYS A CA 1
ATOM 955 C C . LYS A 1 121 ? -16.807 -14.133 5.084 1.00 80.50 121 LYS A C 1
ATOM 957 O O . LYS A 1 121 ? -17.305 -14.838 4.212 1.00 80.50 121 LYS A O 1
ATOM 962 N N . ASN A 1 122 ? -17.531 -13.306 5.834 1.00 81.38 122 ASN A N 1
ATOM 963 C CA . ASN A 1 122 ? -18.985 -13.190 5.729 1.00 81.38 122 ASN A CA 1
ATOM 964 C C . ASN A 1 122 ? -19.428 -12.640 4.369 1.00 81.38 122 ASN A C 1
ATOM 966 O O . ASN A 1 122 ? -20.408 -13.125 3.809 1.00 81.38 122 ASN A O 1
ATOM 970 N N . MET A 1 123 ? -18.705 -11.669 3.810 1.00 77.38 123 MET A N 1
ATOM 971 C CA . MET A 1 123 ? -18.987 -11.125 2.481 1.00 77.38 123 MET A CA 1
ATOM 972 C C . MET A 1 123 ? -18.712 -12.164 1.392 1.00 77.38 123 MET A C 1
ATOM 974 O O . MET A 1 123 ? -19.524 -12.339 0.487 1.00 77.38 123 MET A O 1
ATOM 978 N N . THR A 1 124 ? -17.626 -12.929 1.522 1.00 78.25 124 THR A N 1
ATOM 979 C CA . THR A 1 124 ? -17.315 -14.037 0.608 1.00 78.25 124 THR A CA 1
ATOM 980 C C . THR A 1 124 ? -18.410 -15.104 0.655 1.00 78.25 124 THR A C 1
ATOM 982 O O . THR A 1 124 ? -18.918 -15.513 -0.386 1.00 78.25 124 THR A O 1
ATOM 985 N N . VAL A 1 125 ? -18.845 -15.508 1.852 1.00 77.12 125 VAL A N 1
ATOM 986 C CA . VAL A 1 125 ? -19.934 -16.482 2.028 1.00 77.12 125 VAL A CA 1
ATOM 987 C C . VAL A 1 125 ? -21.248 -15.964 1.443 1.00 77.12 125 VAL A C 1
ATOM 989 O O . VAL A 1 125 ? -21.934 -16.720 0.765 1.00 77.12 125 VAL A O 1
ATOM 992 N N . GLN A 1 126 ? -21.586 -14.686 1.626 1.00 74.19 126 GLN A N 1
ATOM 993 C CA . GLN A 1 126 ? -22.791 -14.097 1.033 1.00 74.19 126 GLN A CA 1
ATOM 994 C C . GLN A 1 126 ? -22.733 -14.062 -0.496 1.00 74.19 126 GLN A C 1
ATOM 996 O O . GLN A 1 126 ? -23.708 -14.421 -1.148 1.00 74.19 126 GLN A O 1
ATOM 1001 N N . VAL A 1 127 ? -21.600 -13.683 -1.091 1.00 74.62 127 VAL A N 1
ATOM 1002 C CA . VAL A 1 127 ? -21.444 -13.647 -2.556 1.00 74.62 127 VAL A CA 1
ATOM 1003 C C . VAL A 1 127 ? -21.546 -15.052 -3.158 1.00 74.62 127 VAL A C 1
ATOM 1005 O O . VAL A 1 127 ? -22.223 -15.243 -4.170 1.00 74.62 127 VAL A O 1
ATOM 1008 N N . PHE A 1 128 ? -20.926 -16.052 -2.529 1.00 65.38 128 PHE A N 1
ATOM 1009 C CA . PHE A 1 128 ? -21.012 -17.440 -2.991 1.00 65.38 128 PHE A CA 1
ATOM 1010 C C . PHE A 1 128 ? -22.380 -18.083 -2.703 1.00 65.38 128 PHE A C 1
ATOM 1012 O O . PHE A 1 128 ? -22.892 -18.817 -3.548 1.00 65.38 128 PHE A O 1
ATOM 1019 N N . GLY A 1 129 ? -23.006 -17.769 -1.566 1.00 59.84 129 GLY A N 1
ATOM 1020 C CA . GLY A 1 129 ? -24.334 -18.258 -1.185 1.00 59.84 129 GLY A CA 1
ATOM 1021 C C . GLY A 1 129 ? -25.445 -17.695 -2.070 1.00 59.84 129 GLY A C 1
ATOM 1022 O O . GLY A 1 129 ? -26.258 -18.449 -2.600 1.00 59.84 129 GLY A O 1
ATOM 1023 N N . LYS A 1 130 ? -25.419 -16.390 -2.357 1.00 60.62 130 LYS A N 1
ATOM 1024 C CA . LYS A 1 130 ? -26.427 -15.735 -3.205 1.00 60.62 130 LYS A CA 1
ATOM 1025 C C . LYS A 1 130 ? -26.396 -16.248 -4.648 1.00 60.62 130 LYS A C 1
ATOM 1027 O O . LYS A 1 130 ? -27.444 -16.355 -5.279 1.00 60.62 130 LYS A O 1
ATOM 1032 N N . LYS A 1 131 ? -25.213 -16.634 -5.149 1.00 57.75 131 LYS A N 1
ATOM 1033 C CA . LYS A 1 131 ? -25.023 -17.263 -6.472 1.00 57.75 131 LYS A CA 1
ATOM 1034 C C . LYS A 1 131 ? -25.601 -18.686 -6.548 1.00 57.75 131 LYS A C 1
ATOM 1036 O O . LYS A 1 131 ? -25.951 -19.144 -7.634 1.00 57.75 131 LYS A O 1
ATOM 1041 N N . SER A 1 132 ? -25.703 -19.379 -5.412 1.00 56.12 132 SER A N 1
ATOM 1042 C CA . SER A 1 132 ? -26.373 -20.682 -5.302 1.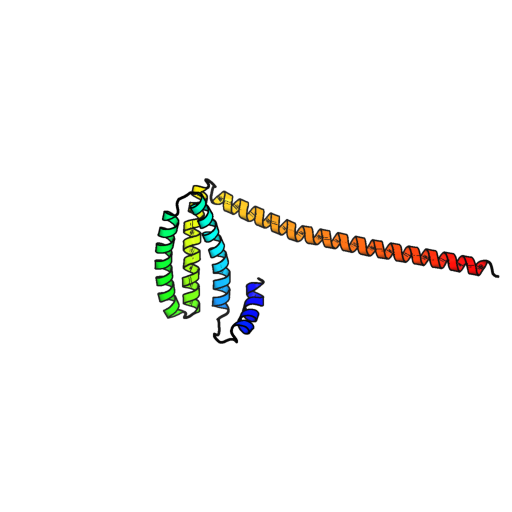00 56.12 132 SER A CA 1
ATOM 1043 C C . SER A 1 132 ? -27.896 -20.525 -5.369 1.00 56.12 132 SER A C 1
ATOM 1045 O O . SER A 1 132 ? -28.559 -21.198 -6.158 1.00 56.12 132 SER A O 1
ATOM 1047 N N . GLU A 1 133 ? -28.450 -19.570 -4.620 1.00 59.91 133 GLU A N 1
ATOM 1048 C CA . GLU A 1 133 ? -29.899 -19.327 -4.570 1.00 59.91 133 GLU A CA 1
ATOM 1049 C C . GLU A 1 133 ? -30.466 -18.843 -5.911 1.00 59.91 133 GLU A C 1
ATOM 1051 O O . GLU A 1 133 ? -31.518 -19.318 -6.340 1.00 59.91 133 GLU A O 1
ATOM 1056 N N . THR A 1 134 ? -29.743 -17.978 -6.633 1.00 60.00 134 THR A N 1
ATOM 1057 C CA . THR A 1 134 ? -30.161 -17.537 -7.980 1.00 60.00 134 THR A CA 1
ATOM 1058 C C . THR A 1 134 ? -30.169 -18.689 -8.984 1.00 60.00 134 THR A C 1
ATOM 1060 O O . THR A 1 134 ? -31.128 -18.828 -9.740 1.00 60.00 134 THR A O 1
ATOM 1063 N N . LYS A 1 135 ? -29.171 -19.583 -8.940 1.00 59.81 135 LYS A N 1
ATOM 1064 C CA . LYS A 1 135 ? -29.148 -20.785 -9.791 1.00 59.81 135 LYS A CA 1
ATOM 1065 C C . LYS A 1 135 ? -30.298 -21.748 -9.490 1.00 59.81 135 LYS A C 1
ATOM 1067 O O . LYS A 1 135 ? -30.838 -22.362 -10.410 1.00 59.81 135 LYS A O 1
ATOM 1072 N N . HIS A 1 136 ? -30.676 -21.902 -8.223 1.00 60.47 136 HIS A N 1
ATOM 1073 C CA . HIS A 1 136 ? -31.810 -22.744 -7.839 1.00 60.47 136 HIS A CA 1
ATOM 1074 C C . HIS A 1 136 ? -33.158 -22.132 -8.245 1.00 60.47 136 HIS A C 1
ATOM 1076 O O . HIS A 1 136 ? -34.032 -22.863 -8.716 1.00 60.47 136 HIS A O 1
ATOM 1082 N N . ALA A 1 137 ? -33.311 -20.809 -8.140 1.00 64.25 137 ALA A N 1
ATOM 1083 C CA . ALA A 1 137 ? -34.507 -20.099 -8.590 1.00 64.25 137 ALA A CA 1
ATOM 1084 C C . ALA A 1 137 ? -34.704 -20.204 -10.114 1.00 64.25 137 ALA A C 1
ATOM 1086 O O . ALA A 1 137 ? -35.786 -20.583 -10.563 1.00 64.25 137 ALA A O 1
ATOM 1087 N N . GLU A 1 138 ? -33.650 -19.986 -10.908 1.00 65.69 138 GLU A N 1
ATOM 1088 C CA . GLU A 1 138 ? -33.709 -20.118 -12.373 1.00 65.69 138 GLU A CA 1
ATOM 1089 C C . GLU A 1 138 ? -34.018 -21.556 -12.820 1.00 65.69 138 GLU A C 1
ATOM 1091 O O . GLU A 1 138 ? -34.812 -21.775 -13.740 1.00 65.69 138 GLU A O 1
ATOM 1096 N N . ARG A 1 139 ? -33.449 -22.563 -12.141 1.00 66.25 139 ARG A N 1
ATOM 1097 C CA . ARG A 1 139 ? -33.711 -23.980 -12.447 1.00 66.25 139 ARG A CA 1
ATOM 1098 C C . ARG A 1 139 ? -35.160 -24.375 -12.152 1.00 66.25 139 ARG A C 1
ATOM 1100 O O . ARG A 1 139 ? -35.771 -25.080 -12.955 1.00 66.25 139 ARG A O 1
ATOM 1107 N N . ASN A 1 140 ? -35.718 -23.905 -11.037 1.00 68.06 140 ASN A N 1
ATOM 1108 C CA . ASN A 1 140 ? -37.110 -24.170 -10.668 1.00 68.06 140 ASN A CA 1
ATOM 1109 C C . ASN A 1 140 ? -38.096 -23.451 -11.596 1.00 68.06 140 ASN A C 1
ATOM 1111 O O . ASN A 1 140 ? -39.098 -24.042 -11.997 1.00 68.06 140 ASN A O 1
ATOM 1115 N N . GLN A 1 141 ? -37.790 -22.220 -12.008 1.00 73.50 141 GLN A N 1
ATOM 1116 C CA . GLN A 1 141 ? -38.613 -21.476 -12.960 1.00 73.50 141 GLN A CA 1
ATOM 1117 C C . GLN A 1 141 ? -38.586 -22.117 -14.359 1.00 73.50 141 GLN A C 1
ATOM 1119 O O . GLN A 1 141 ? -39.631 -22.254 -14.994 1.00 73.50 141 GLN A O 1
ATOM 1124 N N . SER A 1 142 ? -37.422 -22.599 -14.812 1.00 73.25 142 SER A N 1
ATOM 1125 C CA . SER A 1 142 ? -37.280 -23.351 -16.069 1.00 73.25 142 SER A CA 1
ATOM 1126 C C . SER A 1 142 ? -38.068 -24.669 -16.057 1.00 73.25 142 SER A C 1
ATOM 1128 O O . SER A 1 142 ? -38.824 -24.952 -16.990 1.00 73.25 142 SER A O 1
ATOM 1130 N N . MET A 1 143 ? -37.972 -25.445 -14.969 1.00 72.25 143 MET A N 1
ATOM 1131 C CA . MET A 1 143 ? -38.747 -26.681 -14.783 1.00 72.25 143 MET A CA 1
ATOM 1132 C C . MET A 1 143 ? -40.258 -26.423 -14.721 1.00 72.25 143 MET A C 1
ATOM 1134 O O . MET A 1 143 ? -41.029 -27.154 -15.345 1.00 72.25 143 MET A O 1
ATOM 1138 N N . GLY A 1 144 ? -40.689 -25.365 -14.030 1.00 75.00 144 GLY A N 1
ATOM 1139 C CA . GLY A 1 144 ? -42.095 -24.957 -13.990 1.00 75.00 144 GLY A CA 1
ATOM 1140 C C . GLY A 1 144 ? -42.636 -24.621 -15.380 1.00 75.00 144 GLY A C 1
ATOM 1141 O O . GLY A 1 144 ? -43.692 -25.115 -15.774 1.00 75.00 144 GLY A O 1
ATOM 1142 N N . ASN A 1 145 ? -41.874 -23.865 -16.175 1.00 77.94 145 ASN A N 1
ATOM 1143 C CA . ASN A 1 145 ? -42.284 -23.484 -17.529 1.00 77.94 145 ASN A CA 1
ATOM 1144 C C . ASN A 1 145 ? -42.358 -24.693 -18.485 1.00 77.94 145 ASN A C 1
ATOM 1146 O O . ASN A 1 145 ? -43.268 -24.792 -19.311 1.00 77.94 145 ASN A O 1
ATOM 1150 N N . GLN A 1 146 ? -41.443 -25.657 -18.335 1.00 79.12 146 GLN A N 1
ATOM 1151 C CA . GLN A 1 146 ? -41.464 -26.935 -19.060 1.00 79.12 146 GLN A CA 1
ATOM 1152 C C . GLN A 1 146 ? -42.704 -27.771 -18.706 1.00 79.12 146 GLN A C 1
ATOM 1154 O O . GLN A 1 146 ? -43.380 -28.282 -19.602 1.00 79.12 146 GLN A O 1
ATOM 1159 N N . MET A 1 147 ? -43.055 -27.871 -17.418 1.00 75.69 147 MET A N 1
ATOM 1160 C CA . MET A 1 147 ? -44.252 -28.603 -16.986 1.00 75.69 147 MET A CA 1
ATOM 1161 C C . MET A 1 147 ? -45.544 -27.976 -17.512 1.00 75.69 147 MET A C 1
ATOM 1163 O O . MET A 1 147 ? -46.425 -28.706 -17.973 1.00 75.69 147 MET A O 1
ATOM 1167 N N . ILE A 1 148 ? -45.651 -26.645 -17.503 1.00 79.94 148 ILE A N 1
ATOM 1168 C CA . ILE A 1 148 ? -46.819 -25.930 -18.041 1.00 79.94 148 ILE A CA 1
ATOM 1169 C C . ILE A 1 148 ? -46.968 -26.206 -19.543 1.00 79.94 148 ILE A C 1
ATOM 1171 O O . ILE A 1 148 ? -48.061 -26.548 -20.001 1.00 79.94 148 ILE A O 1
ATOM 1175 N N . LYS A 1 149 ? -45.867 -26.149 -20.304 1.00 81.31 149 LYS A N 1
ATOM 1176 C CA . LYS A 1 149 ? -45.858 -26.474 -21.741 1.00 81.31 149 LYS A CA 1
ATOM 1177 C C . LYS A 1 149 ? -46.245 -27.932 -22.012 1.00 81.31 149 LYS A C 1
ATOM 1179 O O . LYS A 1 149 ? -46.964 -28.221 -22.963 1.00 81.31 149 LYS A O 1
ATOM 1184 N N . PHE A 1 150 ? -45.808 -28.864 -21.168 1.00 79.06 150 PHE A N 1
ATOM 1185 C CA . PHE A 1 150 ? -46.161 -30.277 -21.312 1.00 79.06 150 PHE A CA 1
ATOM 1186 C C . PHE A 1 150 ? -47.635 -30.555 -20.968 1.00 79.06 150 PHE A C 1
ATOM 1188 O O . PHE A 1 150 ? -48.289 -31.376 -21.615 1.00 79.06 150 PHE A O 1
ATOM 1195 N N . GLN A 1 151 ? -48.193 -29.862 -19.971 1.00 81.00 151 GLN A N 1
ATOM 1196 C CA . GLN A 1 151 ? -49.616 -29.955 -19.634 1.00 81.00 151 GLN A CA 1
ATOM 1197 C C . GLN A 1 151 ? -50.517 -29.350 -20.715 1.00 81.00 151 GLN A C 1
ATOM 1199 O O . GLN A 1 151 ? -51.569 -29.922 -21.008 1.00 81.00 151 GLN A O 1
ATOM 1204 N N . SER A 1 152 ? -50.126 -28.224 -21.320 1.00 77.12 152 SER A N 1
ATOM 1205 C CA . SER A 1 152 ? -50.898 -27.625 -22.415 1.00 77.12 152 SER A CA 1
ATOM 1206 C C . SER A 1 152 ? -50.908 -28.530 -23.650 1.00 77.12 152 SER A C 1
ATOM 1208 O O . SER A 1 152 ? -51.978 -28.780 -24.199 1.00 77.12 152 SER A O 1
ATOM 1210 N N . LEU A 1 153 ? -49.767 -29.125 -24.015 1.00 75.69 153 LEU A N 1
ATOM 1211 C CA . LEU A 1 153 ? -49.674 -30.106 -25.105 1.00 75.69 153 LEU A CA 1
ATOM 1212 C C . LEU A 1 153 ? -50.547 -31.346 -24.860 1.00 75.69 153 LEU A C 1
ATOM 1214 O O . LEU A 1 153 ? -51.248 -31.791 -25.768 1.00 75.69 153 LEU A O 1
ATOM 1218 N N . ARG A 1 154 ? -50.569 -31.877 -23.629 1.00 75.38 154 ARG A N 1
ATOM 1219 C CA . ARG A 1 154 ? -51.467 -32.991 -23.271 1.00 75.38 154 ARG A CA 1
ATOM 1220 C C . ARG A 1 154 ? -52.944 -32.615 -23.375 1.00 75.38 154 ARG A C 1
ATOM 1222 O O . ARG A 1 154 ? -53.729 -33.423 -23.863 1.00 75.38 154 ARG A O 1
ATOM 1229 N N . ARG A 1 155 ? -53.326 -31.404 -22.953 1.00 70.69 155 ARG A N 1
ATOM 1230 C CA . ARG A 1 155 ? -54.709 -30.919 -23.100 1.00 70.69 155 ARG A CA 1
ATOM 1231 C C . ARG A 1 155 ? -55.117 -30.769 -24.564 1.00 70.69 155 ARG A C 1
ATOM 1233 O O . ARG A 1 155 ? -56.212 -31.193 -24.915 1.00 70.69 155 ARG A O 1
ATOM 1240 N N . PHE A 1 156 ? -54.241 -30.237 -25.414 1.00 72.50 156 PHE A N 1
ATOM 1241 C CA . PHE A 1 156 ? -54.503 -30.142 -26.853 1.00 72.50 156 PHE A CA 1
ATOM 1242 C C . PHE A 1 156 ? -54.676 -31.516 -27.505 1.00 72.50 156 PHE A C 1
ATOM 1244 O O . PHE A 1 156 ? -55.629 -31.712 -28.256 1.00 72.50 156 PHE A O 1
ATOM 1251 N N . LYS A 1 157 ? -53.808 -32.480 -27.174 1.00 71.56 157 LYS A N 1
ATOM 1252 C CA . LYS A 1 157 ? -53.909 -33.843 -27.710 1.00 71.56 157 LYS A CA 1
ATOM 1253 C C . LYS A 1 157 ? -55.197 -34.549 -27.271 1.00 71.56 157 LYS A C 1
ATOM 1255 O O . LYS A 1 157 ? -55.902 -35.079 -28.115 1.00 71.56 157 LYS A O 1
ATOM 1260 N N . SER A 1 158 ? -55.553 -34.459 -25.988 1.00 69.88 158 SER A N 1
ATOM 1261 C CA . SER A 1 158 ? -56.812 -35.011 -25.461 1.00 69.88 158 SER A CA 1
ATOM 1262 C C . SER A 1 158 ? -58.049 -34.432 -26.164 1.00 69.88 158 SER A C 1
ATOM 1264 O O . SER A 1 158 ? -58.962 -35.164 -26.538 1.00 69.88 158 SER A O 1
ATOM 1266 N N . ASN A 1 159 ? -58.062 -33.118 -26.411 1.00 67.00 159 ASN A N 1
ATOM 1267 C CA . ASN A 1 159 ? -59.187 -32.469 -27.083 1.00 67.00 159 ASN A CA 1
ATOM 1268 C C . ASN A 1 159 ? -59.306 -32.897 -28.561 1.00 67.00 159 ASN A C 1
ATOM 1270 O O . ASN A 1 159 ? -60.412 -33.099 -29.057 1.00 67.00 159 ASN A O 1
ATOM 1274 N N . SER A 1 160 ? -58.169 -33.090 -29.242 1.00 67.38 160 SER A N 1
ATOM 1275 C CA . SER A 1 160 ? -58.106 -33.604 -30.618 1.00 67.38 160 SER A CA 1
ATOM 1276 C C . SER A 1 160 ? -58.586 -35.055 -30.726 1.00 67.38 160 SER A C 1
ATOM 1278 O O . SER A 1 160 ? -59.373 -35.363 -31.615 1.00 67.38 160 SER A O 1
ATOM 1280 N N . ASP A 1 161 ? -58.160 -35.929 -29.810 1.00 64.19 161 ASP A N 1
ATOM 1281 C CA . ASP A 1 161 ? -58.573 -37.340 -29.795 1.00 64.19 161 ASP A CA 1
ATOM 1282 C C . ASP A 1 161 ? -60.070 -37.494 -29.463 1.00 64.19 161 ASP A C 1
ATOM 1284 O O . ASP A 1 161 ? -60.718 -38.414 -29.957 1.00 64.19 161 ASP A O 1
ATOM 1288 N N . SER A 1 162 ? -60.654 -36.577 -28.677 1.00 61.03 162 SER A N 1
ATOM 1289 C CA . SER A 1 162 ? -62.104 -36.575 -28.418 1.00 61.03 162 SER A CA 1
ATOM 1290 C C . SER A 1 162 ? -62.935 -36.188 -29.645 1.00 61.03 162 SER A C 1
ATOM 1292 O O . SER A 1 162 ? -64.029 -36.714 -29.819 1.00 61.03 162 SER A O 1
ATOM 1294 N N . LYS A 1 163 ? -62.407 -35.309 -30.509 1.00 60.06 163 LYS A N 1
ATOM 1295 C CA . LYS A 1 163 ? -63.085 -34.881 -31.739 1.00 60.06 163 LYS A CA 1
ATOM 1296 C C . LYS A 1 163 ? -63.146 -36.005 -32.768 1.00 60.06 163 LYS A C 1
ATOM 1298 O O . LYS A 1 163 ? -64.218 -36.288 -33.274 1.00 60.06 163 LYS A O 1
ATOM 1303 N N . ASN A 1 164 ? -62.037 -36.716 -32.974 1.00 58.75 164 ASN A N 1
ATOM 1304 C CA . ASN A 1 164 ? -61.984 -37.829 -33.929 1.00 58.75 164 ASN A CA 1
ATOM 1305 C C . ASN A 1 164 ? -62.877 -39.024 -33.552 1.00 58.75 164 ASN A C 1
ATOM 1307 O O . ASN A 1 164 ? -63.120 -39.871 -34.396 1.00 58.75 164 ASN A O 1
ATOM 1311 N N . LYS A 1 165 ? -63.355 -39.122 -32.304 1.00 57.75 165 LYS A N 1
ATOM 1312 C CA . LYS A 1 165 ? -64.217 -40.226 -31.847 1.00 57.75 165 LYS A CA 1
ATOM 1313 C C . LYS A 1 165 ? -65.720 -39.947 -32.002 1.00 57.75 165 LYS A C 1
ATOM 1315 O O . LYS A 1 165 ? -66.526 -40.786 -31.620 1.00 57.75 165 LYS A O 1
ATOM 1320 N N . ILE A 1 166 ? -66.092 -38.752 -32.461 1.00 58.59 166 ILE A N 1
ATOM 1321 C CA . ILE A 1 166 ? -67.489 -38.334 -32.674 1.00 58.59 166 ILE A CA 1
ATOM 1322 C C . ILE A 1 166 ? -67.870 -38.442 -34.164 1.00 58.59 166 ILE A C 1
ATOM 1324 O O . ILE A 1 166 ? -69.053 -38.416 -34.492 1.00 58.59 166 ILE A O 1
ATOM 1328 N N . ASP A 1 167 ? -66.878 -38.617 -35.041 1.00 54.59 167 ASP A N 1
ATOM 1329 C CA . ASP A 1 167 ? -67.033 -38.594 -36.498 1.00 54.59 167 ASP A CA 1
ATOM 1330 C C . ASP A 1 167 ? -66.984 -40.004 -37.152 1.00 54.59 167 ASP A C 1
ATOM 1332 O O . ASP A 1 167 ? -66.969 -40.092 -38.380 1.00 54.59 167 ASP A O 1
ATOM 1336 N N . ASP A 1 168 ? -66.999 -41.079 -36.347 1.00 50.19 168 ASP A N 1
ATOM 1337 C CA . ASP A 1 168 ? -67.190 -42.496 -36.742 1.00 50.19 168 ASP A CA 1
ATOM 1338 C C . ASP A 1 168 ? -68.523 -43.033 -36.181 1.00 50.19 168 ASP A C 1
ATOM 1340 O O . ASP A 1 168 ? -69.214 -43.801 -36.893 1.00 50.19 168 ASP A O 1
#

Radius of gyration: 30.03 Å; chains: 1; bounding box: 89×60×56 Å

pLDDT: mean 78.42, std 10.14, range [50.19, 93.75]

Foldseek 3Di:
DCCLVCVVVVCCVVPVCPDVDPSLLSVLVVVLVVLQVQLVVLCVLCVVVVNCPVVVVQLVVLVVQLVVQLVVQCVVPNPSSNSVSSSSSSVSSNVSRNVVSCVVVVHDPVNCVVVVVVVVVVVVCCVVVVVVVVVVVVVVVVVVVVVVVVVVVVVVVVVVVVVVVVVD

Secondary structure (DSSP, 8-state):
-HHHHHHHHHHHHHHTTSS---HHHHHHHHHHHHHHHHHHHHHHHHHHTT-HHHHHHHHHHHHHHHHHHHHHHHHHHHHHHHHHHHHHHHHHHHHHHHHHHHHHTT--HHHHHHHHHHHHHHHHHHHHHHHHHHHHHHHHHHHHHHHHHHHHHHHHHHHHHHHHTT--

Sequence (168 aa):
FSLSVFGLWFYEIWTNSAIEVPAIMWNIFIVSILFNSLWWASTMVYSALDKPYFFAMSGILASIVSVVASYFLGQSLGLNGVAIGSLSLDLILSFLMLPYACKLLKIKKTELITKGFKDFKNMTVQVFGKKSETKHAERNQSMGNQMIKFQSLRRFKSNSDSKNKIDD